Protein AF-A0A822YYS4-F1 (afdb_monomer)

Mean predicted aligned error: 12.44 Å

pLDDT: mean 71.15, std 19.9, range [30.72, 93.44]

Sequence (173 aa):
MFSFHLYLLHIMTFVYSCKKFNALICFIISNLFIKKIFVIPKLALQIYKRLIDLVSLPAVDAQAAAVGALYNLSEVNMDCRLKLASERWAVDRLLKVIKTPHPVPEVCRKAAMILESLVSEPQNRAHLLAYENAFAEILFSDGRYSDTFARILYELTSRPNNKVAMARGAWGM

Organism: Nelumbo nucifera (NCBI:txid4432)

Foldseek 3Di:
DPPVVVVVVCLVVVVVDDPVPQQVNLVCCQVVVVPDDPDDPVVLLVLLVVLLVQLQDPPQNNVQSSLVNLLVQLVPDPVSLLSQLVDPCSLVSLLVCLVVPRPDNVSNVSSLVSLLSSLVDLNSLVSCVVCLVSLVCSLPPDVPCVVSSVSSNCSSPVDPNPVPVVPPPPDDD

InterPro domains:
  IPR011989 Armadillo-like helical [G3DSA:1.25.10.10] (24-170)
  IPR016024 Armadillo-type fold [SSF48371] (43-131)
  IPR021906 SWI/SNF-like complex subunit BAF250/Osa [PTHR12656] (46-159)

Secondary structure (DSSP, 8-state):
--HHHHHHHHHHHHHTT-TT-HHHHHHHHHHHHHHS----HHHHHHHHHHHHHHHTSS-HHHHHHHHHHHHHHHHH-HHHHHHHHHSTTHHHHHHHHHHTT-SSHHHHHHHHHHHHHHHHSGGGHHHHGGGHHHHHHHHHH-TTSHHHHHHHHHHHHHS--TTTTTSSSS---

Radius of gyration: 18.53 Å; Cα contacts (8 Å, |Δi|>4): 141; chains: 1; bounding box: 50×51×55 Å

Structure (mmCIF, N/CA/C/O backbone):
data_AF-A0A822YYS4-F1
#
_entry.id   AF-A0A822YYS4-F1
#
loop_
_atom_site.group_PDB
_atom_site.id
_atom_site.type_symbol
_atom_site.label_atom_id
_atom_site.label_alt_id
_atom_site.label_comp_id
_atom_site.label_asym_id
_atom_site.label_entity_id
_atom_site.label_seq_id
_atom_site.pdbx_PDB_ins_code
_atom_site.Cartn_x
_atom_site.Cartn_y
_atom_site.Cartn_z
_atom_site.occupancy
_atom_site.B_iso_or_equiv
_atom_site.auth_seq_id
_atom_site.auth_comp_id
_atom_site.auth_asym_id
_atom_site.auth_atom_id
_atom_site.pdbx_PDB_model_num
ATOM 1 N N . MET A 1 1 ? 16.314 35.394 -7.632 1.00 45.09 1 MET A N 1
ATOM 2 C CA . MET A 1 1 ? 14.962 34.790 -7.530 1.00 45.09 1 MET A CA 1
ATOM 3 C C . MET A 1 1 ? 14.388 34.301 -8.875 1.00 45.09 1 MET A C 1
ATOM 5 O O . MET A 1 1 ? 13.491 33.474 -8.857 1.00 45.09 1 MET A O 1
ATOM 9 N N . PHE A 1 2 ? 14.935 34.708 -10.032 1.00 35.91 2 PHE A N 1
ATOM 10 C CA . PHE A 1 2 ? 14.438 34.321 -11.370 1.00 35.91 2 PHE A CA 1
ATOM 11 C C . PHE A 1 2 ? 14.843 32.919 -11.876 1.00 35.91 2 PHE A C 1
ATOM 13 O O . PHE A 1 2 ? 14.159 32.353 -12.723 1.00 35.91 2 PHE A O 1
ATOM 20 N N . SER A 1 3 ? 15.914 32.319 -11.347 1.00 44.56 3 SER A N 1
ATOM 21 C CA . SER A 1 3 ? 16.466 31.070 -11.905 1.00 44.56 3 SER A CA 1
ATOM 22 C C . SER A 1 3 ? 15.622 29.821 -11.591 1.00 44.56 3 SER A C 1
ATOM 24 O O . SER A 1 3 ? 15.526 28.903 -12.399 1.00 44.56 3 SER A O 1
ATOM 26 N N . PHE A 1 4 ? 14.928 29.801 -10.448 1.00 40.00 4 PHE A N 1
ATOM 27 C CA . PHE A 1 4 ? 14.126 28.644 -10.029 1.00 40.00 4 PHE A CA 1
ATOM 28 C C . PHE A 1 4 ? 12.842 28.495 -10.850 1.00 40.00 4 PHE A C 1
ATOM 30 O O . PHE A 1 4 ? 12.426 27.382 -11.159 1.00 40.00 4 PHE A O 1
ATOM 37 N N . HIS A 1 5 ? 12.233 29.619 -11.237 1.00 38.22 5 HIS A N 1
ATOM 38 C CA . HIS A 1 5 ? 11.001 29.602 -12.014 1.00 38.22 5 HIS A CA 1
ATOM 39 C C . HIS A 1 5 ? 11.262 29.168 -13.457 1.00 38.22 5 HIS A C 1
ATOM 41 O O . HIS A 1 5 ? 10.473 28.396 -13.992 1.00 38.22 5 HIS A O 1
ATOM 47 N N . LEU A 1 6 ? 12.401 29.578 -14.033 1.00 42.06 6 LEU A N 1
ATOM 48 C CA . LEU A 1 6 ? 12.857 29.115 -15.342 1.00 42.06 6 LEU A CA 1
ATOM 49 C C . LEU A 1 6 ? 13.198 27.623 -15.324 1.00 42.06 6 LEU A C 1
ATOM 51 O O . LEU A 1 6 ? 12.830 26.925 -16.256 1.00 42.06 6 LEU A O 1
ATOM 55 N N . TYR A 1 7 ? 13.821 27.117 -14.253 1.00 44.22 7 TYR A N 1
ATOM 56 C CA . TYR A 1 7 ? 14.117 25.687 -14.101 1.00 44.22 7 TYR A CA 1
ATOM 57 C C . TYR A 1 7 ? 12.837 24.850 -13.983 1.00 44.22 7 TYR A C 1
ATOM 59 O O . TYR A 1 7 ? 12.717 23.801 -14.610 1.00 44.22 7 TYR A O 1
ATOM 67 N N . LEU A 1 8 ? 11.844 25.342 -13.234 1.00 42.53 8 LEU A N 1
ATOM 68 C CA . LEU A 1 8 ? 10.537 24.697 -13.123 1.00 42.53 8 LEU A CA 1
ATOM 69 C C . LEU A 1 8 ? 9.766 24.748 -14.444 1.00 42.53 8 LEU A C 1
ATOM 71 O O . LEU A 1 8 ? 9.140 23.762 -14.812 1.00 42.53 8 LEU A O 1
ATOM 75 N N . LEU A 1 9 ? 9.827 25.874 -15.163 1.00 40.75 9 LEU A N 1
ATOM 76 C CA . LEU A 1 9 ? 9.190 26.025 -16.468 1.00 40.75 9 LEU A CA 1
ATOM 77 C C . LEU A 1 9 ? 9.867 25.113 -17.491 1.00 40.75 9 LEU A C 1
ATOM 79 O O . LEU A 1 9 ? 9.173 24.394 -18.186 1.00 40.75 9 LEU A O 1
ATOM 83 N N . HIS A 1 10 ? 11.200 25.029 -17.504 1.00 43.69 10 HIS A N 1
ATOM 84 C CA . HIS A 1 10 ? 11.928 24.097 -18.362 1.00 43.69 10 HIS A CA 1
ATOM 85 C C . HIS A 1 10 ? 11.567 22.647 -18.043 1.00 43.69 10 HIS A C 1
ATOM 87 O O . HIS A 1 10 ? 11.301 21.886 -18.961 1.00 43.69 10 HIS A O 1
ATOM 93 N N . ILE A 1 11 ? 11.467 22.269 -16.765 1.00 44.97 11 ILE A N 1
ATOM 94 C CA . ILE A 1 11 ? 11.020 20.927 -16.369 1.00 44.97 11 ILE A CA 1
ATOM 95 C C . ILE A 1 11 ? 9.569 20.686 -16.813 1.00 44.97 11 ILE A C 1
ATOM 97 O O . ILE A 1 11 ? 9.281 19.633 -17.368 1.00 44.97 11 ILE A O 1
ATOM 101 N N . MET A 1 12 ? 8.662 21.651 -16.647 1.00 36.38 12 MET A N 1
ATOM 102 C CA . MET A 1 12 ? 7.248 21.523 -17.030 1.00 36.38 12 MET A CA 1
ATOM 103 C C . MET A 1 12 ? 7.024 21.526 -18.554 1.00 36.38 12 MET A C 1
ATOM 105 O O . MET A 1 12 ? 6.156 20.806 -19.043 1.00 36.38 12 MET A O 1
ATOM 109 N N . THR A 1 13 ? 7.816 22.280 -19.318 1.00 38.25 13 THR A N 1
ATOM 110 C CA . THR A 1 13 ? 7.786 22.308 -20.789 1.00 38.25 13 THR A CA 1
ATOM 111 C C . THR A 1 13 ? 8.447 21.057 -21.376 1.00 38.25 13 THR A C 1
ATOM 113 O O . THR A 1 13 ? 7.963 20.505 -22.361 1.00 38.25 13 THR A O 1
ATOM 116 N N . PHE A 1 14 ? 9.495 20.540 -20.729 1.00 37.34 14 PHE A N 1
ATOM 117 C CA . PHE A 1 14 ? 10.133 19.267 -21.068 1.00 37.34 14 PHE A CA 1
ATOM 118 C C . PHE A 1 14 ? 9.167 18.093 -20.796 1.00 37.34 14 PHE A C 1
ATOM 120 O O . PHE A 1 14 ? 8.998 17.233 -21.658 1.00 37.34 14 PHE A O 1
ATOM 127 N N . VAL A 1 15 ? 8.427 18.119 -19.674 1.00 40.28 15 VAL A N 1
ATOM 128 C CA . VAL A 1 15 ? 7.361 17.152 -19.307 1.00 40.28 15 VAL A CA 1
ATOM 129 C C . VAL A 1 15 ? 6.268 17.017 -20.378 1.00 40.28 15 VAL A C 1
ATOM 131 O O . VAL A 1 15 ? 5.687 15.943 -20.511 1.00 40.28 15 VAL A O 1
ATOM 134 N N . TYR A 1 16 ? 5.993 18.061 -21.164 1.00 34.75 16 TYR A N 1
ATOM 135 C CA . TYR A 1 16 ? 4.908 18.049 -22.153 1.00 34.75 16 TYR A CA 1
ATOM 136 C C . TYR A 1 16 ? 5.288 17.454 -23.522 1.00 34.75 16 TYR A C 1
ATOM 138 O O . TYR A 1 16 ? 4.394 17.133 -24.302 1.00 34.75 16 TYR A O 1
ATOM 146 N N . SER A 1 17 ? 6.581 17.301 -23.840 1.00 31.11 17 SER A N 1
ATOM 147 C CA . SER A 1 17 ? 7.018 17.184 -25.245 1.00 31.11 17 SER A CA 1
ATOM 148 C C . SER A 1 17 ? 7.561 15.814 -25.682 1.00 31.11 17 SER A C 1
ATOM 150 O O . SER A 1 17 ? 7.808 15.605 -26.867 1.00 31.11 17 SER A O 1
ATOM 152 N N . CYS A 1 18 ? 7.755 14.832 -24.794 1.00 30.72 18 CYS A N 1
ATOM 153 C CA . CYS A 1 18 ? 8.432 13.588 -25.190 1.00 30.72 18 CYS A CA 1
ATOM 154 C C . CYS A 1 18 ? 7.760 12.305 -24.686 1.00 30.72 18 CYS A C 1
ATOM 156 O O . CYS A 1 18 ? 7.591 12.076 -23.497 1.00 30.72 18 CYS A O 1
ATOM 158 N N . LYS A 1 19 ? 7.452 11.401 -25.625 1.00 37.97 19 LYS A N 1
ATOM 159 C CA . LYS A 1 19 ? 6.919 10.046 -25.382 1.00 37.97 19 LYS A CA 1
ATOM 160 C C . LYS A 1 19 ? 7.982 9.012 -24.946 1.00 37.97 19 LYS A C 1
ATOM 162 O O . LYS A 1 19 ? 7.633 7.870 -24.679 1.00 37.97 19 LYS A O 1
ATOM 167 N N . LYS A 1 20 ? 9.269 9.382 -24.842 1.00 38.44 20 LYS A N 1
ATOM 168 C CA . LYS A 1 20 ? 10.409 8.496 -24.473 1.00 38.44 20 LYS A CA 1
ATOM 169 C C . LYS A 1 20 ? 10.976 8.756 -23.059 1.00 38.44 20 LYS A C 1
ATOM 171 O O . LYS A 1 20 ? 12.143 8.512 -22.785 1.00 38.44 20 LYS A O 1
ATOM 176 N N . PHE A 1 21 ? 10.160 9.295 -22.159 1.00 40.31 21 PHE A N 1
ATOM 177 C CA . PHE A 1 21 ? 10.632 10.239 -21.137 1.00 40.31 21 PHE A CA 1
ATOM 178 C C . PHE A 1 21 ? 10.396 9.833 -19.676 1.00 40.31 21 PHE A C 1
ATOM 180 O O . PHE A 1 21 ? 10.799 10.544 -18.758 1.00 40.31 21 PHE A O 1
ATOM 187 N N . ASN A 1 22 ? 9.770 8.680 -19.438 1.00 47.69 22 ASN A N 1
ATOM 188 C CA . ASN A 1 22 ? 9.319 8.303 -18.096 1.00 47.69 22 ASN A CA 1
ATOM 189 C C . ASN A 1 22 ? 10.459 7.877 -17.151 1.00 47.69 22 ASN A C 1
ATOM 191 O O . ASN A 1 22 ? 10.398 8.179 -15.962 1.00 47.69 22 ASN A O 1
ATOM 195 N N . ALA A 1 23 ? 11.524 7.247 -17.658 1.00 45.09 23 ALA A N 1
ATOM 196 C CA . ALA A 1 23 ? 12.630 6.774 -16.818 1.00 45.09 23 ALA A CA 1
ATOM 197 C C . ALA A 1 23 ? 13.569 7.910 -16.371 1.00 45.09 23 ALA A C 1
ATOM 199 O O . ALA A 1 23 ? 13.941 7.982 -15.202 1.00 45.09 23 ALA A O 1
ATOM 200 N N . LEU A 1 24 ? 13.902 8.844 -17.273 1.00 41.59 24 LEU A N 1
ATOM 201 C CA . LEU A 1 24 ? 14.796 9.967 -16.965 1.00 41.59 24 LEU A CA 1
ATOM 2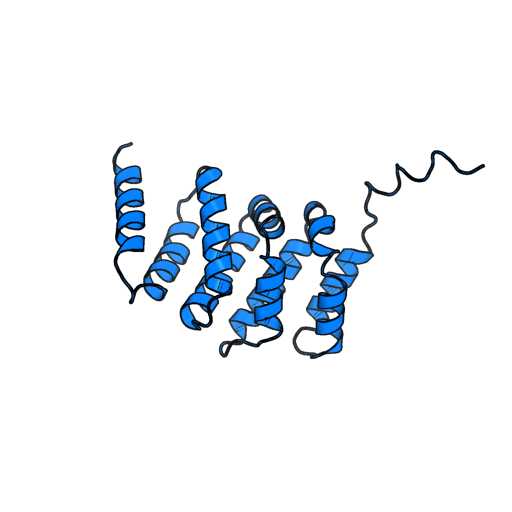02 C C . LEU A 1 24 ? 14.117 10.997 -16.052 1.00 41.59 24 LEU A C 1
ATOM 204 O O . LEU A 1 24 ? 14.759 11.529 -15.152 1.00 41.59 24 LEU A O 1
ATOM 208 N N . ILE A 1 25 ? 12.809 11.226 -16.217 1.00 50.78 25 ILE A N 1
ATOM 209 C CA . ILE A 1 25 ? 12.033 12.059 -15.294 1.00 50.78 25 ILE A CA 1
ATOM 210 C C . ILE A 1 25 ? 11.949 11.423 -13.915 1.00 50.78 25 ILE A C 1
ATOM 212 O O . ILE A 1 25 ? 12.154 12.134 -12.941 1.00 50.78 25 ILE A O 1
ATOM 216 N N . CYS A 1 26 ? 11.695 10.118 -13.790 1.00 45.25 26 CYS A N 1
ATOM 217 C CA . CYS A 1 26 ? 11.673 9.517 -12.460 1.00 45.25 26 CYS A CA 1
ATOM 218 C C . CYS A 1 26 ? 13.067 9.490 -11.829 1.00 45.25 26 CYS A C 1
ATOM 220 O O . CYS A 1 26 ? 13.185 9.749 -10.640 1.00 45.25 26 CYS A O 1
ATOM 222 N N . PHE A 1 27 ? 14.128 9.277 -12.612 1.00 45.38 27 PHE A N 1
ATOM 223 C CA . PHE A 1 27 ? 15.504 9.342 -12.119 1.00 45.38 27 PHE A CA 1
ATOM 224 C C . PHE A 1 27 ? 15.885 10.751 -11.642 1.00 45.38 27 PHE A C 1
ATOM 226 O O . PHE A 1 27 ? 16.471 10.903 -10.570 1.00 45.38 27 PHE A O 1
ATOM 233 N N . ILE A 1 28 ? 15.513 11.791 -12.399 1.00 50.41 28 ILE A N 1
ATOM 234 C CA . ILE A 1 28 ? 15.746 13.190 -12.022 1.00 50.41 28 ILE A CA 1
ATOM 235 C C . ILE A 1 28 ? 14.829 13.591 -10.865 1.00 50.41 28 ILE A C 1
ATOM 237 O O . ILE A 1 28 ? 15.306 14.230 -9.943 1.00 50.41 28 ILE A O 1
ATOM 241 N N . ILE A 1 29 ? 13.560 13.181 -10.825 1.00 54.38 29 ILE A N 1
ATOM 242 C CA . ILE A 1 29 ? 12.683 13.434 -9.674 1.00 54.38 29 ILE A CA 1
ATOM 243 C C . ILE A 1 29 ? 13.251 12.728 -8.436 1.00 54.38 29 ILE A C 1
ATOM 245 O O . ILE A 1 29 ? 13.476 13.396 -7.441 1.00 54.38 29 ILE A O 1
ATOM 249 N N . SER A 1 30 ? 13.614 11.444 -8.483 1.00 45.56 30 SER A N 1
ATOM 250 C CA . SER A 1 30 ? 14.208 10.743 -7.334 1.00 45.56 30 SER A CA 1
ATOM 251 C C . SER A 1 30 ? 15.524 11.369 -6.848 1.00 45.56 30 SER A C 1
ATOM 253 O O . SER A 1 30 ? 15.719 11.469 -5.639 1.00 45.56 30 SER A O 1
ATOM 255 N N . ASN A 1 31 ? 16.407 11.838 -7.741 1.00 42.59 31 ASN A N 1
ATOM 256 C CA . ASN A 1 31 ? 17.682 12.460 -7.344 1.00 42.59 31 ASN A CA 1
ATOM 257 C C . ASN A 1 31 ? 17.571 13.948 -6.962 1.00 42.59 31 ASN A C 1
ATOM 259 O O . ASN A 1 31 ? 18.315 14.421 -6.102 1.00 42.59 31 ASN A O 1
ATOM 263 N N . LEU A 1 32 ? 16.662 14.703 -7.584 1.00 44.66 32 LEU A N 1
ATOM 264 C CA . LEU A 1 32 ? 16.510 16.146 -7.368 1.00 44.66 32 LEU A CA 1
ATOM 265 C C . LEU A 1 32 ? 15.579 16.452 -6.179 1.00 44.66 32 LEU A C 1
ATOM 267 O O . LEU A 1 32 ? 15.782 17.462 -5.504 1.00 44.66 32 LEU A O 1
ATOM 271 N N . PHE A 1 33 ? 14.613 15.574 -5.862 1.00 47.41 33 PHE A N 1
ATOM 272 C CA . PHE A 1 33 ? 13.708 15.749 -4.713 1.00 47.41 33 PHE A CA 1
ATOM 273 C C . PHE A 1 33 ? 14.418 15.571 -3.367 1.00 47.41 33 PHE A C 1
ATOM 275 O O . PHE A 1 33 ? 14.123 16.299 -2.424 1.00 47.41 33 PHE A O 1
ATOM 282 N N . ILE A 1 34 ? 15.387 14.649 -3.287 1.00 43.44 34 ILE A N 1
ATOM 283 C CA . ILE A 1 34 ? 16.080 14.315 -2.031 1.00 43.44 34 ILE A CA 1
ATOM 284 C C . ILE A 1 34 ? 17.003 15.447 -1.560 1.00 43.44 34 ILE A C 1
ATOM 286 O O . ILE A 1 34 ? 17.183 15.629 -0.360 1.00 43.44 34 ILE A O 1
ATOM 290 N N . LYS A 1 35 ? 17.588 16.240 -2.468 1.00 40.81 35 LYS A N 1
ATOM 291 C CA . LYS A 1 35 ? 18.632 17.199 -2.071 1.00 40.81 35 LYS A CA 1
ATOM 292 C C . LYS A 1 35 ? 18.148 18.607 -1.744 1.00 40.81 35 LYS A C 1
ATOM 294 O O . LYS A 1 35 ? 18.873 19.314 -1.045 1.00 40.81 35 LYS A O 1
ATOM 299 N N . LYS A 1 36 ? 17.003 19.076 -2.262 1.00 42.56 36 LYS A N 1
ATOM 300 C CA . LYS A 1 36 ? 16.689 20.513 -2.148 1.00 42.56 36 LYS A CA 1
ATOM 301 C C . LYS A 1 36 ? 15.250 20.902 -2.475 1.00 42.56 36 LYS A C 1
ATOM 303 O O . LYS A 1 36 ? 15.044 21.702 -3.379 1.00 42.56 36 LYS A O 1
ATOM 308 N N . ILE A 1 37 ? 14.240 20.391 -1.775 1.00 47.09 37 ILE A N 1
ATOM 309 C CA . ILE A 1 37 ? 12.867 20.835 -2.051 1.00 47.09 37 ILE A CA 1
ATOM 310 C C . ILE A 1 37 ? 12.028 20.919 -0.764 1.00 47.09 37 ILE A C 1
ATOM 312 O O . ILE A 1 37 ? 11.262 20.047 -0.374 1.00 47.09 37 ILE A O 1
ATOM 316 N N . PHE A 1 38 ? 12.175 22.071 -0.110 1.00 43.78 38 PHE A N 1
ATOM 317 C CA . PHE A 1 38 ? 11.176 22.667 0.773 1.00 43.78 38 PHE A CA 1
ATOM 318 C C . PHE A 1 38 ? 10.086 23.261 -0.140 1.00 43.78 38 PHE A C 1
ATOM 320 O O . PHE A 1 38 ? 10.090 24.450 -0.453 1.00 43.78 38 PHE A O 1
ATOM 327 N N . VAL A 1 39 ? 9.247 22.410 -0.739 1.00 47.22 39 VAL A N 1
ATOM 328 C CA . VAL A 1 39 ? 8.321 22.845 -1.795 1.00 47.22 39 VAL A CA 1
ATOM 329 C C . VAL A 1 39 ? 6.976 23.260 -1.236 1.00 47.22 39 VAL A C 1
ATOM 331 O O . VAL A 1 39 ? 6.252 22.484 -0.618 1.00 47.22 39 VAL A O 1
ATOM 334 N N . ILE A 1 40 ? 6.659 24.511 -1.558 1.00 48.88 40 ILE A N 1
ATOM 335 C CA . ILE A 1 40 ? 5.346 25.147 -1.634 1.00 48.88 40 ILE A CA 1
ATOM 336 C C . ILE A 1 40 ? 4.208 24.101 -1.656 1.00 48.88 40 ILE A C 1
ATOM 338 O O . ILE A 1 40 ? 4.128 23.301 -2.596 1.00 48.88 40 ILE A O 1
ATOM 342 N N . PRO A 1 41 ? 3.283 24.122 -0.679 1.00 52.88 41 PRO A N 1
ATOM 343 C CA . PRO A 1 41 ? 2.323 23.038 -0.437 1.00 52.88 41 PRO A CA 1
ATOM 344 C C . PRO A 1 41 ? 1.454 22.667 -1.652 1.00 52.88 41 PRO A C 1
ATOM 346 O O . PRO A 1 41 ? 1.039 21.518 -1.791 1.00 52.88 41 PRO A O 1
ATOM 349 N N . LYS A 1 42 ? 1.224 23.610 -2.574 1.00 51.88 42 LYS A N 1
ATOM 350 C CA . LYS A 1 42 ? 0.405 23.413 -3.780 1.00 51.88 42 LYS A CA 1
ATOM 351 C C . LYS A 1 42 ? 1.087 22.584 -4.875 1.00 51.88 42 LYS A C 1
ATOM 353 O O . LYS A 1 42 ? 0.403 21.920 -5.653 1.00 51.88 42 LYS A O 1
ATOM 358 N N . LEU A 1 43 ? 2.416 22.626 -4.960 1.00 53.06 43 LEU A N 1
ATOM 359 C CA . LEU A 1 43 ? 3.168 21.830 -5.933 1.00 53.06 43 LEU A CA 1
ATOM 360 C C . LEU A 1 43 ? 3.349 20.396 -5.422 1.00 53.06 43 LEU A C 1
ATOM 362 O O . LEU A 1 43 ? 3.197 19.458 -6.199 1.00 53.06 43 LEU A O 1
ATOM 366 N N . ALA A 1 44 ? 3.549 20.222 -4.111 1.00 58.66 44 ALA A N 1
ATOM 367 C CA . ALA A 1 44 ? 3.623 18.905 -3.479 1.00 58.66 44 ALA A CA 1
ATOM 368 C C . ALA A 1 44 ? 2.381 18.047 -3.789 1.00 58.66 44 ALA A C 1
ATOM 370 O O . ALA A 1 44 ? 2.509 16.900 -4.203 1.00 58.66 44 ALA A O 1
ATOM 371 N N . LEU A 1 45 ? 1.182 18.627 -3.688 1.00 64.25 45 LEU A N 1
ATOM 372 C CA . LEU A 1 45 ? -0.081 17.918 -3.925 1.00 64.25 45 LEU A CA 1
ATOM 373 C C . LEU A 1 45 ? -0.252 17.452 -5.386 1.00 64.25 45 LEU A C 1
ATOM 375 O O . LEU A 1 45 ? -0.772 16.373 -5.653 1.00 64.25 45 LEU A O 1
ATOM 379 N N . GLN A 1 46 ? 0.243 18.233 -6.349 1.00 65.81 46 GLN A N 1
ATOM 380 C CA . GLN A 1 46 ? 0.224 17.846 -7.765 1.00 65.81 46 GLN A CA 1
ATOM 381 C C . GLN A 1 46 ? 1.205 16.711 -8.071 1.00 65.81 46 GLN A C 1
ATOM 383 O O . GLN A 1 46 ? 0.918 15.868 -8.920 1.00 65.81 46 GLN A O 1
ATOM 388 N N . ILE A 1 47 ? 2.338 16.671 -7.368 1.00 71.75 47 ILE A N 1
ATOM 389 C CA . ILE A 1 47 ? 3.328 15.602 -7.514 1.00 71.75 47 ILE A CA 1
ATOM 390 C C . ILE A 1 47 ? 2.751 14.276 -7.022 1.00 71.75 47 ILE A C 1
ATOM 392 O O . ILE A 1 47 ? 2.862 13.288 -7.742 1.00 71.75 47 ILE A O 1
ATOM 396 N N . TYR A 1 48 ? 2.078 14.252 -5.864 1.00 76.50 48 TYR A N 1
ATOM 397 C CA . TYR A 1 48 ? 1.444 13.025 -5.371 1.00 76.50 48 TYR A CA 1
ATOM 398 C C . TYR A 1 48 ? 0.430 12.474 -6.371 1.00 76.50 48 TYR A C 1
ATOM 400 O O . TYR A 1 48 ? 0.536 11.315 -6.755 1.00 76.50 48 TYR A O 1
ATOM 408 N N . LYS A 1 49 ? -0.475 13.315 -6.886 1.00 78.06 49 LYS A N 1
ATOM 409 C CA . LYS A 1 49 ? -1.450 12.899 -7.908 1.00 78.06 49 LYS A CA 1
ATOM 410 C C . LYS A 1 49 ? -0.784 12.286 -9.133 1.00 78.06 49 LYS A C 1
ATOM 412 O O . LYS A 1 49 ? -1.134 11.183 -9.534 1.00 78.06 49 LYS A O 1
ATOM 417 N N . ARG A 1 50 ? 0.235 12.956 -9.680 1.00 77.56 50 ARG A N 1
ATOM 418 C CA . ARG A 1 50 ? 0.979 12.445 -10.839 1.00 77.56 50 ARG A CA 1
ATOM 419 C C . ARG A 1 50 ? 1.696 11.131 -10.543 1.00 77.56 50 ARG A C 1
ATOM 421 O O . ARG A 1 50 ? 1.688 10.253 -11.396 1.00 77.56 50 ARG A O 1
ATOM 428 N N . LEU A 1 51 ? 2.295 10.979 -9.364 1.00 79.12 51 LEU A N 1
ATOM 429 C CA . LEU A 1 51 ? 2.937 9.725 -8.969 1.00 79.12 51 LEU A CA 1
ATOM 430 C C . LEU A 1 51 ? 1.913 8.590 -8.855 1.00 79.12 51 LEU A C 1
ATOM 432 O O . LEU A 1 51 ? 2.153 7.518 -9.397 1.00 79.12 51 LEU A O 1
ATOM 436 N N . ILE A 1 52 ? 0.756 8.825 -8.231 1.00 85.81 52 ILE A N 1
ATOM 437 C CA . ILE A 1 52 ? -0.322 7.826 -8.135 1.00 85.81 52 ILE A CA 1
ATOM 438 C C . ILE A 1 52 ? -0.877 7.457 -9.521 1.00 85.81 52 ILE A C 1
ATOM 440 O O . ILE A 1 52 ? -1.114 6.277 -9.802 1.00 85.81 52 ILE A O 1
ATOM 444 N N . ASP A 1 53 ? -1.017 8.432 -10.421 1.00 82.25 53 ASP A N 1
ATOM 445 C CA . ASP A 1 53 ? -1.396 8.175 -11.812 1.00 82.25 53 ASP A CA 1
ATOM 446 C C . ASP A 1 53 ? -0.359 7.280 -12.511 1.00 82.25 53 ASP A C 1
ATOM 448 O O . ASP A 1 53 ? -0.733 6.316 -13.178 1.00 82.25 53 ASP A O 1
ATOM 452 N N . LEU A 1 54 ? 0.941 7.535 -12.312 1.00 79.00 54 LEU A N 1
ATOM 453 C CA . LEU A 1 54 ? 2.027 6.721 -12.875 1.00 79.00 54 LEU A CA 1
ATOM 454 C C . LEU A 1 54 ? 2.049 5.292 -12.318 1.00 79.00 54 LEU A C 1
ATOM 456 O O . LEU A 1 54 ? 2.283 4.360 -13.083 1.00 79.00 54 LEU A O 1
ATOM 460 N N . VAL A 1 55 ? 1.749 5.095 -11.028 1.00 84.25 55 VAL A N 1
ATOM 461 C CA . VAL A 1 55 ? 1.608 3.751 -10.425 1.00 84.25 55 VAL A CA 1
ATOM 462 C C . VAL A 1 55 ? 0.492 2.948 -11.103 1.00 84.25 55 VAL A C 1
ATOM 464 O O . VAL A 1 55 ? 0.534 1.720 -11.139 1.00 84.25 55 VAL A O 1
ATOM 467 N N . SER A 1 56 ? -0.507 3.635 -11.659 1.00 80.31 56 SER A N 1
ATOM 468 C CA . SER A 1 56 ? -1.652 3.013 -12.327 1.00 80.31 56 SER A CA 1
ATOM 469 C C . SER A 1 56 ? -1.354 2.572 -13.762 1.00 80.31 56 SER A C 1
ATOM 471 O O . SER A 1 56 ? -2.149 1.826 -14.340 1.00 80.31 56 SER A O 1
ATOM 473 N N . LEU A 1 57 ? -0.254 3.047 -14.354 1.00 77.00 57 LEU A N 1
ATOM 474 C CA . LEU A 1 57 ? 0.119 2.715 -15.722 1.00 77.00 57 LEU A CA 1
ATOM 475 C C . LEU A 1 57 ? 0.751 1.317 -15.778 1.00 77.00 57 LEU A C 1
ATOM 477 O O . LEU A 1 57 ? 1.611 1.010 -14.956 1.00 77.00 57 LEU A O 1
ATOM 481 N N . PRO A 1 58 ? 0.426 0.494 -16.791 1.00 70.50 58 PRO A N 1
ATOM 482 C CA . PRO A 1 58 ? 1.068 -0.802 -17.017 1.00 70.50 58 PRO A CA 1
ATOM 483 C C . PRO A 1 58 ? 2.464 -0.639 -17.653 1.00 70.50 58 PRO A C 1
ATOM 485 O O . PRO A 1 58 ? 2.826 -1.345 -18.590 1.00 70.50 58 PRO A O 1
ATOM 488 N N . ALA A 1 59 ? 3.235 0.346 -17.194 1.00 78.75 59 ALA A N 1
ATOM 489 C CA . ALA A 1 59 ? 4.583 0.633 -17.658 1.00 78.75 59 ALA A CA 1
ATOM 490 C C . ALA A 1 59 ? 5.560 0.284 -16.534 1.00 78.75 59 ALA A C 1
ATOM 492 O O . ALA A 1 59 ? 5.733 1.070 -15.607 1.00 78.75 59 ALA A O 1
ATOM 493 N N . VAL A 1 60 ? 6.190 -0.886 -16.648 1.00 76.38 60 VAL A N 1
ATOM 494 C CA . VAL A 1 60 ? 7.053 -1.518 -15.631 1.00 76.38 60 VAL A CA 1
ATOM 495 C C . VAL A 1 60 ? 8.041 -0.524 -15.003 1.00 76.38 60 VAL A C 1
ATOM 497 O O . VAL A 1 60 ? 8.023 -0.284 -13.797 1.00 76.38 60 VAL A O 1
ATOM 500 N N . ASP A 1 61 ? 8.848 0.152 -15.821 1.00 73.62 61 ASP A N 1
ATOM 501 C CA . ASP A 1 61 ? 9.865 1.082 -15.311 1.00 73.62 61 ASP A CA 1
ATOM 502 C C . ASP A 1 61 ? 9.260 2.326 -14.650 1.00 73.62 61 ASP A C 1
ATOM 504 O O . ASP A 1 61 ? 9.759 2.815 -13.635 1.00 73.62 61 ASP A O 1
ATOM 508 N N . ALA A 1 62 ? 8.163 2.842 -15.209 1.00 74.62 62 ALA A N 1
ATOM 509 C CA . ALA A 1 62 ? 7.492 4.026 -14.681 1.00 74.62 62 ALA A CA 1
ATOM 510 C C . ALA A 1 62 ? 6.803 3.722 -13.345 1.00 74.62 62 ALA A C 1
ATOM 512 O O . ALA A 1 62 ? 6.894 4.513 -12.409 1.00 74.62 62 ALA A O 1
ATOM 513 N N . GLN A 1 63 ? 6.162 2.558 -13.240 1.00 81.75 63 GLN A N 1
ATOM 514 C CA . GLN A 1 63 ? 5.513 2.081 -12.028 1.00 81.75 63 GLN A CA 1
ATOM 515 C C . GLN A 1 63 ? 6.546 1.827 -10.925 1.00 81.75 63 GLN A C 1
ATOM 517 O O . GLN A 1 63 ? 6.378 2.311 -9.806 1.00 81.75 63 GLN A O 1
ATOM 522 N N . ALA A 1 64 ? 7.652 1.144 -11.245 1.00 78.19 64 ALA A N 1
ATOM 523 C CA . ALA A 1 64 ? 8.741 0.893 -10.305 1.00 78.19 64 ALA A CA 1
ATOM 524 C C . ALA A 1 64 ? 9.337 2.194 -9.750 1.00 78.19 64 ALA A C 1
ATOM 526 O O . ALA A 1 64 ? 9.539 2.334 -8.540 1.00 78.19 64 ALA A O 1
ATOM 527 N N . ALA A 1 65 ? 9.585 3.166 -10.625 1.00 76.38 65 ALA A N 1
ATOM 528 C CA . ALA A 1 65 ? 10.173 4.430 -10.224 1.00 76.38 65 ALA A CA 1
ATOM 529 C C . ALA A 1 65 ? 9.179 5.327 -9.461 1.00 76.38 65 ALA A C 1
ATOM 531 O O . ALA A 1 65 ? 9.570 5.986 -8.497 1.00 76.38 65 ALA A O 1
ATOM 532 N N . ALA A 1 66 ? 7.887 5.287 -9.807 1.00 82.56 66 ALA A N 1
ATOM 533 C CA . ALA A 1 66 ? 6.839 5.979 -9.061 1.00 82.56 66 ALA A CA 1
ATOM 534 C C . ALA A 1 66 ? 6.678 5.416 -7.640 1.00 82.56 66 ALA A C 1
ATOM 536 O O . ALA A 1 66 ? 6.687 6.183 -6.678 1.00 82.56 66 ALA A O 1
ATOM 537 N N . VAL A 1 67 ? 6.617 4.087 -7.481 1.00 85.12 67 VAL A N 1
ATOM 538 C CA . VAL A 1 67 ? 6.582 3.440 -6.156 1.00 85.12 67 VAL A CA 1
ATOM 539 C C . VAL A 1 67 ? 7.854 3.751 -5.364 1.00 85.12 67 VAL A C 1
ATOM 541 O O . VAL A 1 67 ? 7.777 4.075 -4.182 1.00 85.12 67 VAL A O 1
ATOM 544 N N . GLY A 1 68 ? 9.024 3.725 -6.009 1.00 81.69 68 GLY A N 1
ATOM 545 C CA . GLY A 1 68 ? 10.289 4.103 -5.376 1.00 81.69 68 GLY A CA 1
ATOM 546 C C . GLY A 1 68 ? 10.302 5.549 -4.868 1.00 81.69 68 GLY A C 1
ATOM 547 O O . GLY A 1 68 ? 10.758 5.803 -3.755 1.00 81.69 68 GLY A O 1
ATOM 548 N N . ALA A 1 69 ? 9.769 6.490 -5.649 1.00 78.19 69 ALA A N 1
ATOM 549 C CA . ALA A 1 69 ? 9.642 7.884 -5.236 1.00 78.19 69 ALA A CA 1
ATOM 550 C C . ALA A 1 69 ? 8.658 8.051 -4.068 1.00 78.19 69 ALA A C 1
ATOM 552 O O . ALA A 1 69 ? 8.973 8.752 -3.110 1.00 78.19 69 ALA A O 1
ATOM 553 N N . LEU A 1 70 ? 7.502 7.381 -4.114 1.00 83.88 70 LEU A N 1
ATOM 554 C CA . LEU A 1 70 ? 6.511 7.410 -3.033 1.00 83.88 70 LEU A CA 1
ATOM 555 C C . LEU A 1 70 ? 7.061 6.837 -1.727 1.00 83.88 70 LEU A C 1
ATOM 557 O O . LEU A 1 70 ? 6.827 7.425 -0.677 1.00 83.88 70 LEU A O 1
ATOM 561 N N . TYR A 1 71 ? 7.834 5.752 -1.802 1.00 84.25 71 TYR A N 1
ATOM 562 C CA . TYR A 1 71 ? 8.510 5.167 -0.645 1.00 84.25 71 TYR A CA 1
ATOM 563 C C . TYR A 1 71 ? 9.480 6.160 -0.006 1.00 84.25 71 TYR A C 1
ATOM 565 O O . TYR A 1 71 ? 9.409 6.428 1.188 1.00 84.25 71 TYR A O 1
ATOM 573 N N . ASN A 1 72 ? 10.331 6.799 -0.809 1.00 81.19 72 ASN A N 1
ATOM 574 C CA . ASN A 1 72 ? 11.244 7.806 -0.278 1.00 81.19 72 ASN A CA 1
ATOM 575 C C . ASN A 1 72 ? 10.478 8.979 0.361 1.00 81.19 72 ASN A C 1
ATOM 577 O O . ASN A 1 72 ? 10.886 9.475 1.404 1.00 81.19 72 ASN A O 1
ATOM 581 N N . LEU A 1 73 ? 9.352 9.408 -0.218 1.00 76.25 73 LEU A N 1
ATOM 582 C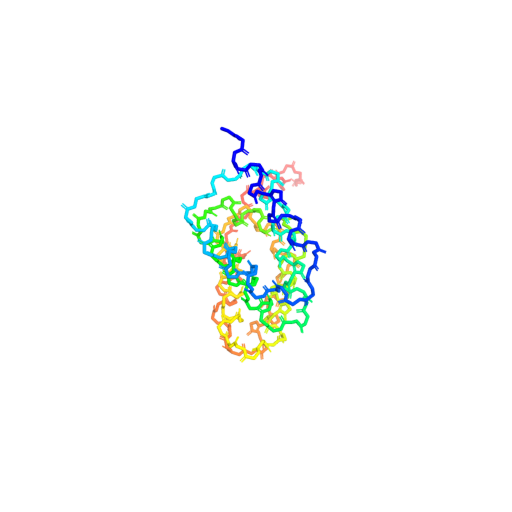 CA . LEU A 1 73 ? 8.520 10.473 0.354 1.00 76.25 73 LEU A CA 1
ATOM 583 C C . LEU A 1 73 ? 7.861 10.070 1.678 1.00 76.25 73 LEU A C 1
ATOM 585 O O . LEU A 1 73 ? 7.803 10.895 2.589 1.00 76.25 73 LEU A O 1
ATOM 589 N N . SER A 1 74 ? 7.375 8.830 1.802 1.00 82.56 74 SER A N 1
ATOM 590 C CA . SER A 1 74 ? 6.756 8.351 3.043 1.00 82.56 74 SER A CA 1
ATOM 591 C C . SER A 1 74 ? 7.753 8.253 4.198 1.00 82.56 74 SER A C 1
ATOM 593 O O . SER A 1 74 ? 7.359 8.442 5.349 1.00 82.56 74 SER A O 1
ATOM 595 N N . GLU A 1 75 ? 9.033 8.025 3.902 1.00 78.75 75 GLU A N 1
ATOM 596 C CA . GLU A 1 75 ? 10.096 7.939 4.911 1.00 78.75 75 GLU A CA 1
ATOM 597 C C . GLU A 1 75 ? 10.592 9.320 5.381 1.00 78.75 75 GLU A C 1
ATOM 599 O O . GLU A 1 75 ? 11.033 9.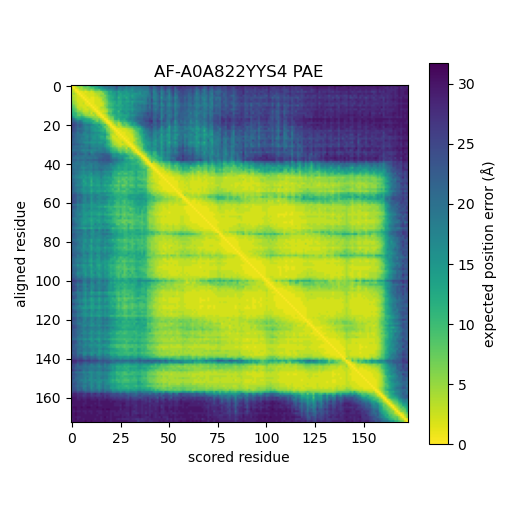461 6.518 1.00 78.75 75 GLU A O 1
ATOM 604 N N . VAL A 1 76 ? 10.491 10.365 4.548 1.00 72.25 76 VAL A N 1
ATOM 605 C CA . VAL A 1 76 ? 11.063 11.693 4.853 1.00 72.25 76 VAL A CA 1
ATOM 606 C C . VAL A 1 76 ? 10.318 12.430 5.972 1.00 72.25 76 VAL A C 1
ATOM 608 O O . VAL A 1 76 ? 10.960 13.057 6.814 1.00 72.25 76 VAL A O 1
ATOM 611 N N . ASN A 1 77 ? 8.978 12.438 5.970 1.00 72.75 77 ASN A N 1
ATOM 612 C CA . ASN A 1 77 ? 8.204 13.217 6.946 1.00 72.75 77 ASN A CA 1
ATOM 613 C C . ASN A 1 77 ? 6.783 12.663 7.169 1.00 72.75 77 ASN A C 1
ATOM 615 O O . ASN A 1 77 ? 6.128 12.199 6.233 1.00 72.75 77 ASN A O 1
ATOM 619 N N . MET A 1 78 ? 6.279 12.808 8.397 1.00 82.12 78 MET A N 1
ATOM 620 C CA . MET A 1 78 ? 4.890 12.552 8.786 1.00 82.12 78 MET A CA 1
ATOM 621 C C . MET A 1 78 ? 3.883 13.282 7.881 1.00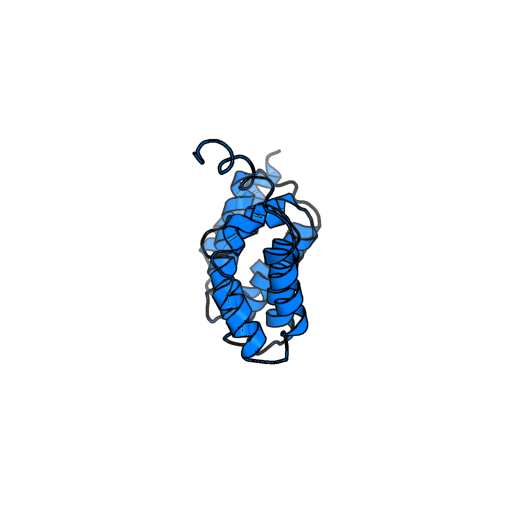 82.12 78 MET A C 1
ATOM 623 O O . MET A 1 78 ? 2.954 12.657 7.377 1.00 82.12 78 MET A O 1
ATOM 627 N N . ASP A 1 79 ? 4.098 14.566 7.572 1.00 80.25 79 ASP A N 1
ATOM 628 C CA . ASP A 1 79 ? 3.222 15.340 6.675 1.00 80.25 79 ASP A CA 1
ATOM 629 C C . ASP A 1 79 ? 3.060 14.699 5.287 1.00 80.25 79 ASP A C 1
ATOM 631 O O . ASP A 1 79 ? 2.007 14.810 4.654 1.00 80.25 79 ASP A O 1
ATOM 635 N N . CYS A 1 80 ? 4.107 14.033 4.791 1.00 81.69 80 CYS A N 1
ATOM 636 C CA . CYS A 1 80 ? 4.072 13.346 3.502 1.00 81.69 80 CYS A CA 1
ATOM 637 C C . CYS A 1 80 ? 3.197 12.094 3.577 1.00 81.69 80 CYS A C 1
ATOM 639 O O . CYS A 1 80 ? 2.402 11.857 2.668 1.00 81.69 80 CYS A O 1
ATOM 641 N N . ARG A 1 81 ? 3.269 11.347 4.686 1.00 86.94 81 ARG A N 1
ATOM 642 C CA . ARG A 1 81 ? 2.403 10.189 4.947 1.00 86.94 81 ARG A CA 1
ATOM 643 C C . ARG A 1 81 ? 0.935 10.594 5.048 1.00 86.94 81 ARG A C 1
ATOM 645 O O . ARG A 1 81 ? 0.086 9.956 4.432 1.00 86.94 81 ARG A O 1
ATOM 652 N N . LEU A 1 82 ? 0.628 11.683 5.755 1.00 87.38 82 LEU A N 1
ATOM 653 C CA . LEU A 1 82 ? -0.746 12.189 5.873 1.00 87.38 82 LEU A CA 1
ATOM 654 C C . LEU A 1 82 ? -1.327 12.607 4.519 1.00 87.38 82 LEU A C 1
ATOM 656 O O . LEU A 1 82 ? -2.453 12.247 4.173 1.00 87.38 82 LEU A O 1
ATOM 660 N N . LYS A 1 83 ? -0.543 13.340 3.719 1.00 85.62 83 LYS A N 1
ATOM 661 C CA . LYS A 1 83 ? -0.952 13.765 2.373 1.00 85.62 83 LYS A CA 1
ATOM 662 C C . LYS A 1 83 ? -1.145 12.573 1.445 1.00 85.62 83 LYS A C 1
ATOM 664 O O . LYS A 1 83 ? -2.156 12.517 0.757 1.00 85.62 83 LYS A O 1
ATOM 669 N N . LEU A 1 84 ? -0.227 11.608 1.466 1.00 86.88 84 LEU A N 1
ATOM 670 C CA . LEU A 1 84 ? -0.314 10.410 0.637 1.00 86.88 84 LEU A CA 1
ATOM 671 C C . LEU A 1 84 ? -1.556 9.568 0.960 1.00 86.88 84 LEU A C 1
ATOM 673 O O . LEU A 1 84 ? -2.250 9.147 0.041 1.00 86.88 84 LEU A O 1
ATOM 677 N N . ALA A 1 85 ? -1.880 9.364 2.240 1.00 87.88 85 ALA A N 1
ATOM 678 C CA . ALA A 1 85 ? -3.095 8.646 2.636 1.00 87.88 85 ALA A CA 1
ATOM 679 C C . ALA A 1 85 ? -4.388 9.417 2.315 1.00 87.88 85 ALA A C 1
ATOM 681 O O . ALA A 1 85 ? -5.430 8.804 2.087 1.00 87.88 85 ALA A O 1
ATOM 682 N N . SER A 1 86 ? -4.318 10.751 2.284 1.00 86.81 86 SER A N 1
ATOM 683 C CA . SER A 1 86 ? -5.441 11.617 1.901 1.00 86.81 86 SER A CA 1
ATOM 684 C C . SER A 1 86 ? -5.685 11.644 0.387 1.00 86.81 86 SER A C 1
ATOM 686 O O . SER A 1 86 ? -6.768 12.037 -0.051 1.00 86.81 86 SER A O 1
ATOM 688 N N . GLU A 1 87 ? -4.699 11.254 -0.430 1.00 87.88 87 GLU A N 1
ATOM 689 C CA . GLU A 1 87 ? -4.854 11.237 -1.882 1.00 87.88 87 GLU A CA 1
ATOM 690 C C . GLU A 1 87 ? -5.821 10.142 -2.332 1.00 87.88 87 GLU A C 1
ATOM 692 O O . GLU A 1 87 ? -5.734 8.961 -1.975 1.00 87.88 87 GLU A O 1
ATOM 697 N N . ARG A 1 88 ? -6.756 10.553 -3.190 1.00 79.56 88 ARG A N 1
ATOM 698 C CA . ARG A 1 88 ? -7.784 9.671 -3.726 1.00 79.56 88 ARG A CA 1
ATOM 699 C C . ARG A 1 88 ? -7.117 8.566 -4.550 1.00 79.56 88 ARG A C 1
ATOM 701 O O . ARG A 1 88 ? -6.404 8.848 -5.505 1.00 79.56 88 ARG A O 1
ATOM 708 N N . TRP A 1 89 ? -7.404 7.318 -4.177 1.00 86.94 89 TRP A N 1
ATOM 709 C CA . TRP A 1 89 ? -6.930 6.078 -4.814 1.00 86.94 89 TRP A CA 1
ATOM 710 C C . TRP A 1 89 ? -5.480 5.684 -4.526 1.00 86.94 89 TRP A C 1
ATOM 712 O O . TRP A 1 89 ? -5.059 4.640 -5.008 1.00 86.94 89 TRP A O 1
ATOM 722 N N . ALA A 1 90 ? -4.725 6.428 -3.713 1.00 90.19 90 ALA A N 1
ATOM 723 C CA . ALA A 1 90 ? -3.338 6.061 -3.416 1.00 90.19 90 ALA A CA 1
ATOM 724 C C . ALA A 1 90 ? -3.220 4.631 -2.852 1.00 90.19 90 ALA A C 1
ATOM 726 O O . ALA A 1 90 ? -2.463 3.812 -3.372 1.00 90.19 90 ALA A O 1
ATOM 727 N N . VAL A 1 91 ? -4.040 4.313 -1.847 1.00 92.06 91 VAL A N 1
ATOM 728 C CA . VAL A 1 91 ? -4.086 2.987 -1.208 1.00 92.06 91 VAL A CA 1
ATOM 729 C C . VAL A 1 91 ? -4.551 1.908 -2.191 1.00 92.06 91 VAL A C 1
ATOM 731 O O . VAL A 1 91 ? -3.908 0.868 -2.295 1.00 92.06 91 VAL A O 1
ATOM 734 N N . ASP A 1 92 ? -5.603 2.176 -2.970 1.00 91.44 92 ASP A N 1
ATOM 735 C CA . ASP A 1 92 ? -6.116 1.257 -3.997 1.00 91.44 92 ASP A CA 1
ATOM 736 C C . ASP A 1 92 ? -5.042 0.886 -5.032 1.00 91.44 92 ASP A C 1
ATOM 738 O O . ASP A 1 92 ? -4.830 -0.289 -5.337 1.00 91.44 92 ASP A O 1
ATOM 742 N N . ARG A 1 93 ? -4.295 1.879 -5.529 1.00 91.06 93 ARG A N 1
ATOM 743 C CA . ARG A 1 93 ? -3.235 1.650 -6.517 1.00 91.06 93 ARG A CA 1
ATOM 744 C C . ARG A 1 93 ? -2.065 0.865 -5.941 1.00 91.06 93 ARG A C 1
ATOM 746 O O . ARG A 1 93 ? -1.561 -0.025 -6.622 1.00 91.06 93 ARG A O 1
ATOM 753 N N . LEU A 1 94 ? -1.660 1.146 -4.702 1.00 92.31 94 LEU A N 1
ATOM 754 C CA . LEU A 1 94 ? -0.620 0.375 -4.012 1.00 92.31 94 LEU A CA 1
ATOM 755 C C . LEU A 1 94 ? -1.058 -1.076 -3.789 1.00 92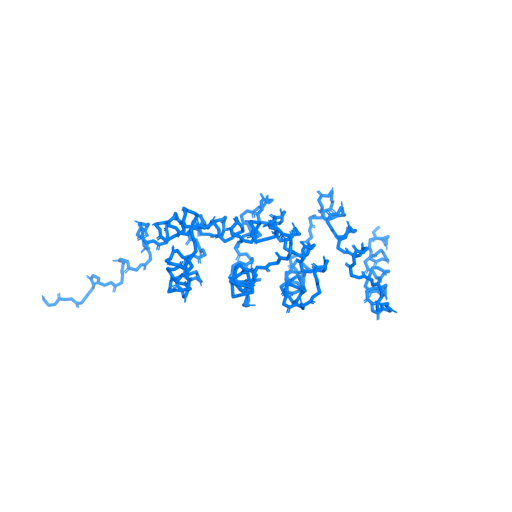.31 94 LEU A C 1
ATOM 757 O O . LEU A 1 94 ? -0.297 -1.996 -4.084 1.00 92.31 94 LEU A O 1
ATOM 761 N N . LEU A 1 95 ? -2.302 -1.291 -3.356 1.00 91.56 95 LEU A N 1
ATOM 762 C CA . LEU A 1 95 ? -2.876 -2.628 -3.209 1.00 91.56 95 LEU A CA 1
ATOM 763 C C . LEU A 1 95 ? -2.919 -3.376 -4.535 1.00 91.56 95 LEU A C 1
ATOM 765 O O . LEU A 1 95 ? -2.582 -4.558 -4.581 1.00 91.56 95 LEU A O 1
ATOM 769 N N . LYS A 1 96 ? -3.259 -2.688 -5.628 1.00 91.25 96 LYS A N 1
ATOM 770 C CA . LYS A 1 96 ? -3.214 -3.271 -6.967 1.00 91.25 96 LYS A CA 1
ATOM 771 C C . LYS A 1 96 ? -1.805 -3.752 -7.321 1.00 91.25 96 LYS A C 1
ATOM 773 O O . LYS A 1 96 ? -1.680 -4.874 -7.786 1.00 91.25 96 LYS A O 1
ATOM 778 N N . VAL A 1 97 ? -0.754 -2.969 -7.052 1.00 90.06 97 VAL A N 1
ATOM 779 C CA . VAL A 1 97 ? 0.645 -3.390 -7.300 1.00 90.06 97 VAL A CA 1
ATOM 780 C C . VAL A 1 97 ? 0.998 -4.671 -6.541 1.00 90.06 97 VAL A C 1
ATOM 782 O O . VAL A 1 97 ? 1.704 -5.522 -7.070 1.00 90.06 97 VAL A O 1
ATOM 785 N N . ILE A 1 98 ? 0.499 -4.823 -5.314 1.00 89.94 98 ILE A N 1
ATOM 786 C CA . ILE A 1 98 ? 0.763 -6.002 -4.481 1.00 89.94 98 ILE A CA 1
ATOM 787 C C . ILE A 1 98 ? -0.019 -7.220 -4.990 1.00 89.94 98 ILE A C 1
ATOM 789 O O . ILE A 1 98 ? 0.543 -8.308 -5.097 1.00 89.94 98 ILE A O 1
ATOM 793 N N . LYS A 1 99 ? -1.299 -7.038 -5.343 1.00 88.19 99 LYS A N 1
ATOM 794 C CA . LYS A 1 99 ? -2.173 -8.111 -5.848 1.00 88.19 99 LYS A CA 1
ATOM 795 C C . LYS A 1 99 ? -1.802 -8.572 -7.261 1.00 88.19 99 LYS A C 1
ATOM 797 O O . LYS A 1 99 ? -1.927 -9.753 -7.568 1.00 88.19 99 LYS A O 1
ATOM 802 N N . THR A 1 100 ? -1.349 -7.663 -8.124 1.00 86.56 100 THR A N 1
ATOM 803 C CA . THR A 1 100 ? -0.825 -7.978 -9.462 1.00 86.56 100 THR A CA 1
ATOM 804 C C . THR A 1 100 ? 0.688 -7.766 -9.462 1.00 86.56 100 THR A C 1
ATOM 806 O O . THR A 1 100 ? 1.137 -6.660 -9.785 1.00 86.56 100 THR A O 1
ATOM 809 N N . PRO A 1 101 ? 1.474 -8.783 -9.062 1.00 78.00 101 PRO A N 1
ATOM 810 C CA . PRO A 1 101 ? 2.877 -8.598 -8.739 1.00 78.00 101 PRO A CA 1
ATOM 811 C C . PRO A 1 101 ? 3.678 -8.121 -9.948 1.00 78.00 101 PRO A C 1
ATOM 813 O O . PRO A 1 101 ? 3.641 -8.697 -11.035 1.00 78.00 101 PRO A O 1
ATOM 816 N N . HIS A 1 102 ? 4.431 -7.054 -9.718 1.00 80.38 102 HIS A N 1
ATOM 817 C CA . HIS A 1 102 ? 5.386 -6.498 -10.661 1.00 80.38 102 HIS A CA 1
ATOM 818 C C . HIS A 1 102 ? 6.549 -7.488 -10.907 1.00 80.38 102 HIS A C 1
ATOM 820 O O . HIS A 1 102 ? 6.962 -8.164 -9.961 1.00 80.38 102 HIS A O 1
ATOM 826 N N . PRO A 1 103 ? 7.162 -7.542 -12.113 1.00 81.00 103 PRO A N 1
ATOM 827 C CA . PRO A 1 103 ? 8.311 -8.421 -12.391 1.00 81.00 103 PRO A CA 1
ATOM 828 C C . PRO A 1 103 ? 9.530 -8.153 -11.495 1.00 81.00 103 PRO A C 1
ATOM 830 O O . PRO A 1 103 ? 10.403 -9.003 -11.363 1.00 81.00 103 PRO A O 1
ATOM 833 N N . VAL A 1 104 ? 9.587 -6.976 -10.866 1.00 82.31 104 VAL A N 1
ATOM 834 C CA . VAL A 1 104 ? 10.605 -6.604 -9.875 1.00 82.31 104 VAL A CA 1
ATOM 835 C C . VAL A 1 104 ? 10.005 -6.744 -8.464 1.00 82.31 104 VAL A C 1
ATOM 837 O O . VAL A 1 104 ? 9.202 -5.886 -8.082 1.00 82.31 104 VAL A O 1
ATOM 840 N N . PRO A 1 105 ? 10.399 -7.758 -7.663 1.00 83.62 105 PRO A N 1
ATOM 841 C CA . PRO A 1 105 ? 9.815 -8.023 -6.339 1.00 83.62 105 PRO A CA 1
ATOM 842 C C . PRO A 1 105 ? 9.956 -6.859 -5.350 1.00 83.62 105 PRO A C 1
ATOM 844 O O . PRO A 1 105 ? 9.075 -6.619 -4.524 1.00 83.62 105 PRO A O 1
ATOM 847 N N . GLU A 1 106 ? 11.042 -6.093 -5.476 1.00 83.50 106 GLU A N 1
ATOM 848 C CA . GLU A 1 106 ? 11.327 -4.926 -4.638 1.00 83.50 106 GLU A CA 1
ATOM 849 C C . GLU A 1 106 ? 10.245 -3.841 -4.741 1.00 83.50 106 GLU A C 1
ATOM 851 O O . GLU A 1 106 ? 9.983 -3.130 -3.775 1.00 83.50 106 GLU A O 1
ATOM 856 N N . VAL A 1 107 ? 9.570 -3.729 -5.890 1.00 86.44 107 VAL A N 1
ATOM 857 C CA . VAL A 1 107 ? 8.480 -2.762 -6.090 1.00 86.44 107 VAL A CA 1
ATOM 858 C C . VAL A 1 107 ? 7.281 -3.123 -5.217 1.00 86.44 107 VAL A C 1
ATOM 860 O O . VAL A 1 107 ? 6.738 -2.266 -4.524 1.00 86.44 107 VAL A O 1
ATOM 863 N N . CYS A 1 108 ? 6.905 -4.402 -5.188 1.00 89.94 108 CYS A N 1
ATOM 864 C CA . CYS A 1 108 ? 5.804 -4.887 -4.359 1.00 89.94 108 CYS A CA 1
ATOM 865 C C . CYS A 1 108 ? 6.151 -4.790 -2.864 1.00 89.94 108 CYS A C 1
ATOM 867 O O . CYS A 1 108 ? 5.319 -4.369 -2.064 1.00 89.94 108 CYS A O 1
ATOM 869 N N . ARG A 1 109 ? 7.410 -5.081 -2.496 1.00 89.38 109 ARG A N 1
ATOM 870 C CA . ARG A 1 109 ? 7.915 -4.903 -1.124 1.00 89.38 109 ARG A CA 1
ATOM 871 C C . ARG A 1 109 ? 7.820 -3.444 -0.671 1.00 89.38 109 ARG A C 1
ATOM 873 O O . ARG A 1 109 ? 7.281 -3.173 0.397 1.00 89.38 109 ARG A O 1
ATOM 880 N N . LYS A 1 110 ? 8.283 -2.498 -1.494 1.00 90.06 110 LYS A N 1
ATOM 881 C CA . LYS A 1 110 ? 8.175 -1.059 -1.204 1.00 90.06 110 LYS A CA 1
ATOM 882 C C . LYS A 1 110 ? 6.725 -0.601 -1.097 1.00 90.06 110 LYS A C 1
ATOM 884 O O . LYS A 1 110 ? 6.418 0.184 -0.209 1.00 90.06 110 LYS A O 1
ATOM 889 N N . ALA A 1 111 ? 5.828 -1.106 -1.945 1.00 91.69 111 ALA A N 1
ATOM 890 C CA . ALA A 1 111 ? 4.402 -0.802 -1.842 1.00 91.69 111 ALA A CA 1
ATOM 891 C C . ALA A 1 111 ? 3.813 -1.249 -0.492 1.00 91.69 111 ALA A C 1
ATOM 893 O O . ALA A 1 111 ? 3.089 -0.478 0.137 1.00 91.69 111 ALA A O 1
ATOM 894 N N . ALA A 1 112 ? 4.171 -2.446 -0.016 1.00 92.19 112 ALA A N 1
ATOM 895 C CA . ALA A 1 112 ? 3.755 -2.935 1.297 1.00 92.19 112 ALA A CA 1
ATOM 896 C C . ALA A 1 112 ? 4.329 -2.082 2.444 1.00 92.19 112 ALA A C 1
ATOM 898 O O . ALA A 1 112 ? 3.584 -1.695 3.341 1.00 92.19 112 ALA A O 1
ATOM 899 N N . MET A 1 113 ? 5.613 -1.707 2.376 1.00 91.94 113 MET A N 1
ATOM 900 C CA . MET A 1 113 ? 6.234 -0.819 3.370 1.00 91.94 113 MET A CA 1
ATOM 901 C C . MET A 1 113 ? 5.602 0.574 3.397 1.00 91.94 113 MET A C 1
ATOM 903 O O . MET A 1 113 ? 5.422 1.135 4.469 1.00 91.94 113 MET A O 1
ATOM 907 N N . ILE A 1 114 ? 5.228 1.136 2.239 1.00 92.69 114 ILE A N 1
ATOM 908 C CA . ILE A 1 114 ? 4.486 2.402 2.200 1.00 92.69 114 ILE A CA 1
ATOM 909 C C . ILE A 1 114 ? 3.188 2.248 2.996 1.00 92.69 114 ILE A C 1
ATOM 911 O O . ILE A 1 114 ? 2.915 3.076 3.858 1.00 92.69 114 ILE A O 1
ATOM 915 N N . LEU A 1 115 ? 2.400 1.197 2.739 1.00 93.44 115 LEU A N 1
ATOM 916 C CA . LEU A 1 115 ? 1.140 0.960 3.453 1.00 93.44 115 LEU A CA 1
ATOM 917 C C . LEU A 1 115 ? 1.355 0.805 4.964 1.00 93.44 115 LEU A C 1
ATOM 919 O O . LEU A 1 115 ? 0.622 1.411 5.740 1.00 93.44 115 LEU A O 1
ATOM 923 N N . GLU A 1 116 ? 2.381 0.066 5.379 1.00 91.75 116 GLU A N 1
ATOM 924 C CA . GLU A 1 116 ? 2.770 -0.072 6.786 1.00 91.75 116 GLU A CA 1
ATOM 925 C C . GLU A 1 116 ? 3.122 1.286 7.419 1.00 91.75 116 GLU A C 1
ATOM 927 O O . GLU A 1 116 ? 2.545 1.662 8.445 1.00 91.75 116 GLU A O 1
ATOM 932 N N . SER A 1 117 ? 3.977 2.080 6.764 1.00 91.44 117 SER A N 1
ATOM 933 C CA . SER A 1 117 ? 4.332 3.431 7.212 1.00 91.44 117 SER A CA 1
ATOM 934 C C . SER A 1 117 ? 3.093 4.334 7.300 1.00 91.44 117 SER A C 1
ATOM 936 O O . SER A 1 117 ? 2.956 5.104 8.249 1.00 91.44 117 SER A O 1
ATOM 938 N N . LEU A 1 118 ? 2.137 4.230 6.370 1.00 91.31 118 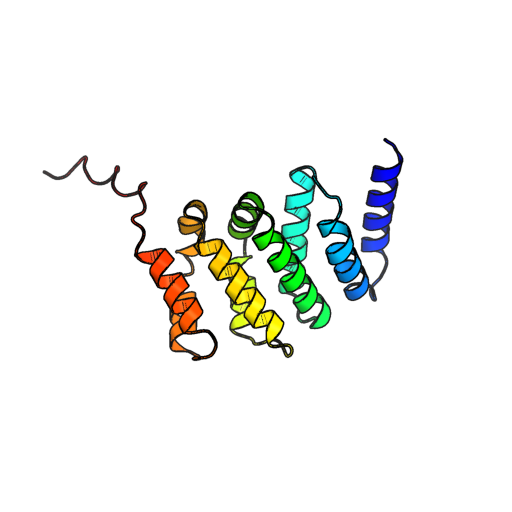LEU A N 1
ATOM 939 C CA . LEU A 1 118 ? 0.888 5.001 6.421 1.00 91.31 118 LEU A CA 1
ATOM 940 C C . LEU A 1 118 ? -0.009 4.618 7.606 1.00 91.31 118 LEU A C 1
ATOM 942 O O . LEU A 1 118 ? -0.641 5.506 8.178 1.00 91.31 118 LEU A O 1
ATOM 946 N N . VAL A 1 119 ? -0.071 3.331 7.954 1.00 90.44 119 VAL A N 1
ATOM 947 C CA . VAL A 1 119 ? -0.880 2.783 9.060 1.00 90.44 119 VAL A CA 1
ATOM 948 C C . VAL A 1 119 ? -0.318 3.165 10.423 1.00 90.44 119 VAL A C 1
ATOM 950 O O . VAL A 1 119 ? -1.085 3.365 11.366 1.00 90.44 119 VAL A O 1
ATOM 953 N N . SER A 1 120 ? 1.005 3.315 10.526 1.00 87.56 120 SER A N 1
ATOM 954 C CA . SER A 1 120 ? 1.652 3.742 11.771 1.00 87.56 120 SER A CA 1
ATOM 955 C C . SER A 1 120 ? 1.156 5.110 12.270 1.00 87.56 120 SER A C 1
ATOM 957 O O . SER A 1 120 ? 1.187 5.374 13.476 1.00 87.56 120 SER A O 1
ATOM 959 N N . GLU A 1 121 ? 0.623 5.938 11.361 1.00 88.56 121 GLU A N 1
ATOM 960 C CA . GLU A 1 121 ? 0.065 7.258 11.641 1.00 88.56 121 GLU A CA 1
ATOM 961 C C . GLU A 1 121 ? -1.414 7.194 12.067 1.00 88.56 121 GLU A C 1
ATOM 963 O O . GLU A 1 121 ? -2.295 6.929 11.239 1.00 88.56 121 GLU A O 1
ATOM 968 N N . PRO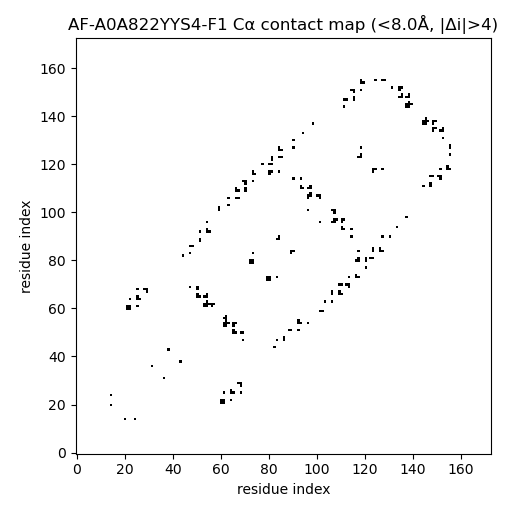 A 1 122 ? -1.758 7.544 13.324 1.00 84.62 122 PRO A N 1
ATOM 969 C CA . PRO A 1 122 ? -3.133 7.448 13.824 1.00 84.62 122 PRO A CA 1
ATOM 970 C C . PRO A 1 122 ? -4.145 8.293 13.040 1.00 84.62 122 PRO A C 1
ATOM 972 O O . PRO A 1 122 ? -5.325 7.952 12.967 1.00 84.62 122 PRO A O 1
ATOM 975 N N . GLN A 1 123 ? -3.696 9.402 12.445 1.00 86.25 123 GLN A N 1
ATOM 976 C CA . GLN A 1 123 ? -4.544 10.309 11.669 1.00 86.25 123 GLN A CA 1
ATOM 977 C C . GLN A 1 123 ? -5.028 9.686 10.350 1.00 86.25 123 GLN A C 1
ATOM 979 O O . GLN A 1 123 ? -6.119 10.017 9.892 1.00 86.25 123 GLN A O 1
ATOM 984 N N . ASN A 1 124 ? -4.275 8.742 9.776 1.00 88.75 124 ASN A N 1
ATOM 985 C CA . ASN A 1 124 ? -4.635 8.067 8.526 1.00 88.75 124 ASN A CA 1
ATOM 986 C C . ASN A 1 124 ? -5.649 6.938 8.723 1.00 88.75 124 ASN A C 1
ATOM 988 O O . ASN A 1 124 ? -6.217 6.436 7.751 1.00 88.75 124 ASN A O 1
ATOM 992 N N . ARG A 1 125 ? -5.904 6.541 9.974 1.00 85.00 125 ARG A N 1
ATOM 993 C CA . ARG A 1 125 ? -6.724 5.375 10.313 1.00 85.00 125 ARG A CA 1
ATOM 994 C C . ARG A 1 125 ? -8.101 5.407 9.654 1.00 85.00 125 ARG A C 1
ATOM 996 O O . ARG A 1 125 ? -8.520 4.406 9.089 1.00 85.00 125 ARG A O 1
ATOM 1003 N N . ALA A 1 126 ? -8.784 6.552 9.671 1.00 85.38 126 ALA A N 1
ATOM 1004 C CA . ALA A 1 126 ? -10.109 6.681 9.060 1.00 85.38 126 ALA A CA 1
ATOM 1005 C C . ALA A 1 126 ? -10.095 6.403 7.544 1.00 85.38 126 ALA A C 1
ATOM 1007 O O . ALA A 1 126 ? -11.039 5.818 7.021 1.00 85.38 126 ALA A O 1
ATOM 1008 N N . HIS A 1 127 ? -9.017 6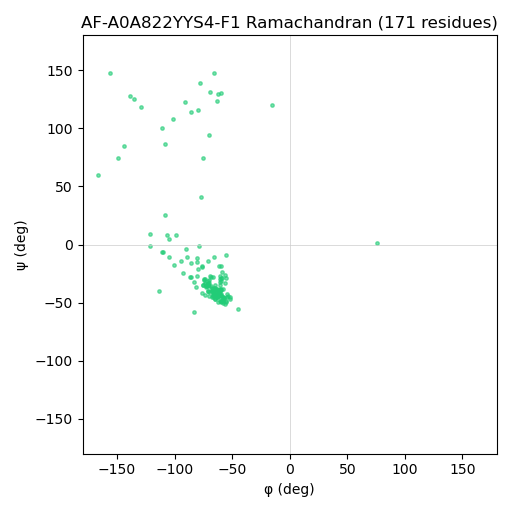.780 6.851 1.00 86.00 127 HIS A N 1
ATOM 1009 C CA . HIS A 1 127 ? -8.851 6.527 5.419 1.00 86.00 127 HIS A CA 1
ATOM 1010 C C . HIS A 1 127 ? -8.503 5.064 5.125 1.00 86.00 127 HIS A C 1
ATOM 1012 O O . HIS A 1 127 ? -8.939 4.519 4.114 1.00 86.00 127 HIS A O 1
ATOM 1018 N N . LEU A 1 128 ? -7.736 4.427 6.013 1.00 89.25 128 LEU A N 1
ATOM 1019 C CA . LEU A 1 128 ? -7.218 3.071 5.827 1.00 89.25 128 LEU A CA 1
ATOM 1020 C C . LEU A 1 128 ? -8.199 1.976 6.265 1.00 89.25 128 LEU A C 1
ATOM 1022 O O . LEU A 1 128 ? -8.196 0.905 5.667 1.00 89.25 128 LEU A O 1
ATOM 1026 N N . LEU A 1 129 ? -9.083 2.248 7.233 1.00 87.38 129 LEU A N 1
ATOM 1027 C CA . LEU A 1 129 ? -10.120 1.300 7.672 1.00 87.38 129 LEU A CA 1
ATOM 1028 C C . LEU A 1 129 ? -11.068 0.885 6.538 1.00 87.38 129 LEU A C 1
ATOM 1030 O O . LEU A 1 129 ? -11.545 -0.243 6.518 1.00 87.38 129 LEU A O 1
ATOM 1034 N N . ALA A 1 130 ? -11.289 1.749 5.543 1.00 88.88 130 ALA A N 1
ATOM 1035 C CA . ALA A 1 130 ? -12.079 1.401 4.360 1.00 88.88 130 ALA A CA 1
ATOM 1036 C C . ALA A 1 130 ? -11.478 0.237 3.540 1.00 88.88 130 ALA A C 1
ATOM 1038 O O . ALA A 1 130 ? -12.185 -0.381 2.747 1.00 88.88 130 ALA A O 1
ATOM 1039 N N . TYR A 1 131 ? -10.189 -0.066 3.729 1.00 90.19 131 TYR A N 1
ATOM 1040 C CA . TYR A 1 131 ? -9.449 -1.109 3.018 1.00 90.19 131 TYR A CA 1
ATOM 1041 C C . TYR A 1 131 ? -9.152 -2.341 3.887 1.00 90.19 131 TYR A C 1
ATOM 1043 O O . TYR A 1 131 ? -8.440 -3.234 3.435 1.00 90.19 131 TYR A O 1
ATOM 1051 N N . GLU A 1 132 ? -9.713 -2.431 5.098 1.00 90.75 132 GLU A N 1
ATOM 1052 C CA . GLU A 1 132 ? -9.500 -3.551 6.028 1.00 90.75 132 GLU A CA 1
ATOM 1053 C C . GLU A 1 132 ? -9.754 -4.915 5.369 1.00 90.75 132 GLU A C 1
ATOM 1055 O O . GLU A 1 132 ? -8.903 -5.801 5.426 1.00 90.75 132 GLU A O 1
ATOM 1060 N N . ASN A 1 133 ? -10.867 -5.052 4.643 1.00 90.69 133 ASN A N 1
ATOM 1061 C CA . ASN A 1 133 ? -11.192 -6.282 3.915 1.00 90.69 133 ASN A CA 1
ATOM 1062 C C . ASN A 1 133 ? -10.134 -6.635 2.860 1.00 90.69 133 ASN A C 1
ATOM 1064 O O . ASN A 1 133 ? -9.783 -7.801 2.705 1.00 90.69 133 ASN A O 1
ATOM 1068 N N . ALA A 1 134 ? -9.590 -5.638 2.154 1.00 91.25 134 ALA A N 1
ATOM 1069 C CA . ALA A 1 134 ? -8.551 -5.864 1.152 1.00 91.25 134 ALA A CA 1
ATOM 1070 C C . ALA A 1 134 ? -7.211 -6.260 1.794 1.00 91.25 134 ALA A C 1
ATOM 1072 O O . ALA A 1 134 ? -6.479 -7.069 1.227 1.00 91.25 134 ALA A O 1
ATOM 1073 N N . PHE A 1 135 ? -6.894 -5.719 2.974 1.00 92.00 135 PHE A N 1
ATOM 1074 C CA . PHE A 1 135 ? -5.724 -6.118 3.756 1.00 92.00 135 PHE A CA 1
ATOM 1075 C C . PHE A 1 135 ? -5.856 -7.554 4.275 1.00 92.00 135 PHE A C 1
ATOM 1077 O O . PHE A 1 135 ? -4.909 -8.329 4.156 1.00 92.00 135 PHE A O 1
ATOM 1084 N N . ALA A 1 136 ? -7.035 -7.928 4.783 1.00 91.31 136 ALA A N 1
ATOM 1085 C CA . ALA A 1 136 ? -7.330 -9.291 5.220 1.00 91.31 136 ALA A CA 1
ATOM 1086 C C . ALA A 1 136 ? -7.251 -10.285 4.057 1.00 91.31 136 ALA A C 1
ATOM 1088 O O . ALA A 1 136 ? -6.629 -11.335 4.181 1.00 91.31 136 ALA A O 1
ATOM 1089 N N . GLU A 1 137 ? -7.804 -9.934 2.896 1.00 91.06 137 GLU A N 1
ATOM 1090 C CA . GLU A 1 137 ? -7.699 -10.762 1.696 1.00 91.06 137 GLU A CA 1
ATOM 1091 C C . GLU A 1 137 ? -6.234 -11.035 1.332 1.00 91.06 137 GLU A C 1
ATOM 1093 O O . GLU A 1 137 ? -5.879 -12.186 1.104 1.00 91.06 137 GLU A O 1
ATOM 1098 N N . ILE A 1 138 ? -5.358 -10.020 1.338 1.00 89.44 138 ILE A N 1
ATOM 1099 C CA . ILE A 1 138 ? -3.926 -10.213 1.043 1.00 89.44 138 ILE A CA 1
ATOM 1100 C C . ILE A 1 138 ? -3.250 -11.081 2.109 1.00 89.44 138 ILE A C 1
ATOM 1102 O O . ILE A 1 138 ? -2.492 -11.980 1.750 1.00 89.44 138 ILE A O 1
ATOM 1106 N N . LEU A 1 139 ? -3.558 -10.854 3.392 1.00 88.62 139 LEU A N 1
ATOM 1107 C CA . LEU A 1 139 ? -3.057 -11.664 4.505 1.00 88.62 139 LEU A CA 1
ATOM 1108 C C . LEU A 1 139 ? -3.362 -13.159 4.308 1.00 88.62 139 LEU A C 1
ATOM 1110 O O . LEU A 1 139 ? -2.493 -13.993 4.553 1.00 88.62 139 LEU A O 1
ATOM 1114 N N . PHE A 1 140 ? -4.576 -13.489 3.857 1.00 86.81 140 PHE A N 1
ATOM 1115 C CA . PHE A 1 140 ? -5.021 -14.871 3.656 1.00 86.81 140 PHE A CA 1
ATOM 1116 C C . PHE A 1 140 ? -4.726 -15.437 2.257 1.00 86.81 140 PHE A C 1
ATOM 1118 O O . PHE A 1 140 ? -4.883 -16.639 2.058 1.00 86.81 140 PHE A O 1
ATOM 1125 N N . SER A 1 141 ? -4.309 -14.609 1.291 1.00 81.94 141 SER A N 1
ATOM 1126 C CA . SER A 1 141 ? -4.064 -15.046 -0.093 1.00 81.94 141 SER A CA 1
ATOM 1127 C C . SER A 1 141 ? -2.683 -15.668 -0.286 1.00 81.94 141 SER A C 1
ATOM 1129 O O . SER A 1 141 ? -2.570 -16.798 -0.753 1.00 81.94 141 SER A O 1
ATOM 1131 N N . ASP A 1 142 ? -1.621 -14.921 0.023 1.00 68.12 142 ASP A N 1
ATOM 1132 C CA . ASP A 1 142 ? -0.241 -15.311 -0.280 1.00 68.12 142 ASP A CA 1
ATOM 1133 C C . ASP A 1 142 ? 0.672 -14.966 0.904 1.00 68.12 142 ASP A C 1
ATOM 1135 O O . ASP A 1 142 ? 0.703 -13.832 1.389 1.00 68.12 142 ASP A O 1
ATOM 1139 N N . GLY A 1 143 ? 1.441 -15.952 1.372 1.00 74.38 143 GLY A N 1
ATOM 1140 C CA . GLY A 1 143 ? 2.291 -15.837 2.558 1.00 74.38 143 GLY A CA 1
ATOM 1141 C C . GLY A 1 143 ? 3.449 -14.844 2.423 1.00 74.38 143 GLY A C 1
ATOM 1142 O O . GLY A 1 143 ? 4.078 -14.513 3.422 1.00 74.38 143 GLY A O 1
ATOM 1143 N N . ARG A 1 144 ? 3.743 -14.336 1.218 1.00 82.75 144 ARG A N 1
ATOM 1144 C CA . ARG A 1 144 ? 4.869 -13.410 0.986 1.00 82.75 144 ARG A CA 1
ATOM 1145 C C . ARG A 1 144 ? 4.779 -12.100 1.771 1.00 82.75 144 ARG A C 1
ATOM 1147 O O . ARG A 1 144 ? 5.817 -11.552 2.132 1.00 82.75 144 ARG A O 1
ATOM 1154 N N . TYR A 1 145 ? 3.568 -11.602 2.021 1.00 84.56 145 TYR A N 1
ATOM 1155 C CA . TYR A 1 145 ? 3.341 -10.349 2.754 1.00 84.56 145 TYR A CA 1
ATOM 1156 C C . TYR A 1 145 ? 2.493 -10.541 4.016 1.00 84.56 145 TYR A C 1
ATOM 1158 O O . TYR A 1 145 ? 2.086 -9.557 4.633 1.00 84.56 145 TYR A O 1
ATOM 1166 N N . SER A 1 146 ? 2.224 -11.786 4.416 1.00 86.69 146 SER A N 1
ATOM 1167 C CA . SER A 1 146 ? 1.311 -12.097 5.519 1.00 86.69 146 SER A CA 1
ATOM 1168 C C . SER A 1 146 ? 1.735 -11.441 6.836 1.00 86.69 146 SER A C 1
ATOM 1170 O O . SER A 1 146 ? 0.911 -10.803 7.478 1.00 86.69 146 SER A O 1
ATOM 1172 N N . ASP A 1 147 ? 3.018 -11.491 7.203 1.00 89.94 147 ASP A N 1
ATOM 1173 C CA . ASP A 1 147 ? 3.532 -10.833 8.415 1.00 89.94 147 ASP A CA 1
ATOM 1174 C C . ASP A 1 147 ? 3.272 -9.314 8.408 1.00 89.94 147 ASP A C 1
ATOM 1176 O O . ASP A 1 147 ? 2.721 -8.758 9.361 1.00 89.94 147 ASP A O 1
ATOM 1180 N N . THR A 1 148 ? 3.584 -8.644 7.293 1.00 90.88 148 THR A N 1
ATOM 1181 C CA . THR A 1 148 ? 3.361 -7.201 7.135 1.00 90.88 148 THR A CA 1
ATOM 1182 C C . THR A 1 148 ? 1.875 -6.854 7.225 1.00 90.88 148 THR A C 1
ATOM 1184 O O . THR A 1 148 ? 1.502 -5.922 7.936 1.00 90.88 148 THR A O 1
ATOM 1187 N N . PHE A 1 149 ? 1.003 -7.607 6.548 1.00 91.62 149 PHE A N 1
ATOM 1188 C CA . PHE A 1 149 ? -0.437 -7.334 6.563 1.00 91.62 149 PHE A CA 1
ATOM 1189 C C . PHE A 1 149 ? -1.109 -7.713 7.888 1.00 91.62 149 PHE A C 1
ATOM 1191 O O . PHE A 1 149 ? -2.044 -7.028 8.301 1.00 91.62 149 PHE A O 1
ATOM 1198 N N . ALA A 1 150 ? -0.600 -8.716 8.607 1.00 91.38 150 ALA A N 1
ATOM 1199 C CA . ALA A 1 150 ? -1.024 -9.014 9.971 1.00 91.38 150 ALA A CA 1
ATOM 1200 C C . ALA A 1 150 ? -0.695 -7.847 10.911 1.00 91.38 150 ALA A C 1
ATOM 1202 O O . ALA A 1 150 ? -1.554 -7.423 11.683 1.00 91.38 150 ALA A O 1
ATOM 1203 N N . ARG A 1 151 ? 0.511 -7.270 10.799 1.00 91.12 151 ARG A N 1
ATOM 1204 C CA . ARG A 1 151 ? 0.905 -6.085 11.575 1.00 91.12 151 ARG A CA 1
ATOM 1205 C C . ARG A 1 151 ? 0.061 -4.863 11.224 1.00 91.12 151 ARG A C 1
ATOM 1207 O O . ARG A 1 151 ? -0.405 -4.174 12.126 1.00 91.12 151 ARG A O 1
ATOM 1214 N N . ILE A 1 152 ? -0.189 -4.626 9.934 1.00 91.94 152 ILE A N 1
ATOM 1215 C CA . ILE A 1 152 ? -1.073 -3.548 9.465 1.00 91.94 152 ILE A CA 1
ATOM 1216 C C . ILE A 1 152 ? -2.466 -3.681 10.087 1.00 91.94 152 ILE A C 1
ATOM 1218 O O . ILE A 1 152 ? -2.978 -2.720 10.660 1.00 91.94 152 ILE A O 1
ATOM 1222 N N . LEU A 1 153 ? -3.076 -4.865 10.008 1.00 90.62 153 LEU A N 1
ATOM 1223 C CA . LEU A 1 153 ? -4.400 -5.109 10.577 1.00 90.62 153 LEU A CA 1
ATOM 1224 C C . LEU A 1 153 ? -4.396 -4.977 12.099 1.00 90.62 153 LEU A C 1
ATOM 1226 O O . LEU A 1 153 ? -5.302 -4.362 12.659 1.00 90.62 153 LEU A O 1
ATOM 1230 N N . TYR A 1 154 ? -3.367 -5.489 12.773 1.00 89.38 154 TYR A N 1
ATOM 1231 C CA . TYR A 1 154 ? -3.210 -5.330 14.214 1.00 89.38 154 TYR A CA 1
ATOM 1232 C C . TYR A 1 154 ? -3.145 -3.852 14.614 1.00 89.38 154 TYR A C 1
ATOM 1234 O O . TYR A 1 154 ? -3.892 -3.424 15.489 1.00 89.38 154 TYR A O 1
ATOM 1242 N N . GLU A 1 155 ? -2.332 -3.028 13.957 1.00 88.88 155 GLU A N 1
ATOM 1243 C CA . GLU A 1 155 ? -2.241 -1.589 14.246 1.00 88.88 155 GLU A CA 1
ATOM 1244 C C . GLU A 1 155 ? -3.559 -0.848 13.944 1.00 88.88 155 GLU A C 1
ATOM 1246 O O . GLU A 1 155 ? -4.015 0.005 14.719 1.00 88.88 155 GLU A O 1
ATOM 1251 N N . LEU A 1 156 ? -4.239 -1.228 12.857 1.00 85.50 156 LEU A N 1
ATOM 1252 C CA . LEU A 1 156 ? -5.544 -0.686 12.473 1.00 85.50 156 LEU A CA 1
ATOM 1253 C C . LEU A 1 156 ? -6.699 -1.123 13.366 1.00 85.50 156 LEU A C 1
ATOM 1255 O O . LEU A 1 156 ? -7.744 -0.489 13.290 1.00 85.50 156 LEU A O 1
ATOM 1259 N N . THR A 1 157 ? -6.549 -2.141 14.211 1.00 82.56 157 THR A N 1
ATOM 1260 C CA . THR A 1 157 ? -7.636 -2.651 15.068 1.00 82.56 157 THR A CA 1
ATOM 1261 C C . THR A 1 157 ? -7.358 -2.415 16.549 1.00 82.56 157 THR A C 1
ATOM 1263 O O . THR A 1 157 ? -8.244 -1.946 17.259 1.00 82.56 157 THR A O 1
ATOM 1266 N N . SER A 1 158 ? -6.115 -2.600 16.997 1.00 76.88 158 SER A N 1
ATOM 1267 C CA . SER A 1 158 ? -5.711 -2.538 18.410 1.00 76.88 158 SER A CA 1
ATOM 1268 C C . SER A 1 158 ? -5.738 -1.138 19.027 1.00 76.88 158 SER A C 1
ATOM 1270 O O . SER A 1 158 ? -6.030 -1.001 20.213 1.00 76.88 158 SER A O 1
ATOM 1272 N N . ARG A 1 159 ? -5.455 -0.076 18.258 1.00 65.75 159 ARG A N 1
ATOM 1273 C CA . ARG A 1 159 ? -5.448 1.292 18.806 1.00 65.75 159 ARG A CA 1
ATOM 1274 C C . ARG A 1 159 ? -6.878 1.839 18.919 1.00 65.75 159 ARG A C 1
ATOM 1276 O O . ARG A 1 159 ? -7.512 2.043 17.884 1.00 65.75 159 ARG A O 1
ATOM 1283 N N . PRO A 1 160 ? -7.415 2.131 20.117 1.00 54.28 160 PRO A N 1
ATOM 1284 C CA . PRO A 1 160 ? -8.744 2.719 20.233 1.00 54.28 160 PRO A CA 1
ATOM 1285 C C . PRO A 1 160 ? -8.791 4.065 19.500 1.00 54.28 160 PRO A C 1
ATOM 1287 O O . PRO A 1 160 ? -7.930 4.930 19.668 1.00 54.28 160 PRO A O 1
ATOM 1290 N N . ASN A 1 161 ? -9.805 4.249 18.651 1.00 52.12 161 ASN A N 1
ATOM 1291 C CA . ASN A 1 161 ? -10.056 5.536 18.017 1.00 52.12 161 ASN A CA 1
ATOM 1292 C C . ASN A 1 161 ? -10.562 6.501 19.099 1.00 52.12 161 ASN A C 1
ATOM 1294 O O . ASN A 1 161 ? -11.761 6.539 19.383 1.00 52.12 161 ASN A O 1
ATOM 1298 N N . ASN A 1 162 ? -9.659 7.283 19.698 1.00 49.00 162 ASN A N 1
ATOM 1299 C CA . ASN A 1 162 ? -9.973 8.240 20.769 1.00 49.00 162 ASN A CA 1
ATOM 1300 C C . ASN A 1 162 ? -11.064 9.267 20.401 1.00 49.00 162 ASN A C 1
ATOM 1302 O O . ASN A 1 162 ? -11.540 9.985 21.273 1.00 49.00 162 ASN A O 1
ATOM 1306 N N . LYS A 1 163 ? -11.505 9.336 19.135 1.00 48.47 163 LYS A N 1
ATOM 1307 C CA . LYS A 1 163 ? -12.606 10.206 18.698 1.00 48.47 163 LYS A CA 1
ATOM 1308 C C . LYS A 1 163 ? -13.991 9.549 18.669 1.00 48.47 163 LYS A C 1
ATOM 1310 O O . LYS A 1 163 ? -14.974 10.273 18.595 1.00 48.47 163 LYS A O 1
ATOM 1315 N N . VAL A 1 164 ? -14.108 8.219 18.744 1.00 46.47 164 VAL A N 1
ATOM 1316 C CA . VAL A 1 164 ? -15.419 7.528 18.662 1.00 46.47 164 VAL A CA 1
ATOM 1317 C C . VAL A 1 164 ? -15.958 7.123 20.040 1.00 46.47 164 VAL A C 1
ATOM 1319 O O . VAL A 1 164 ? -17.163 6.937 20.197 1.00 46.47 164 VAL A O 1
ATOM 1322 N N . ALA A 1 165 ? -15.111 7.090 21.071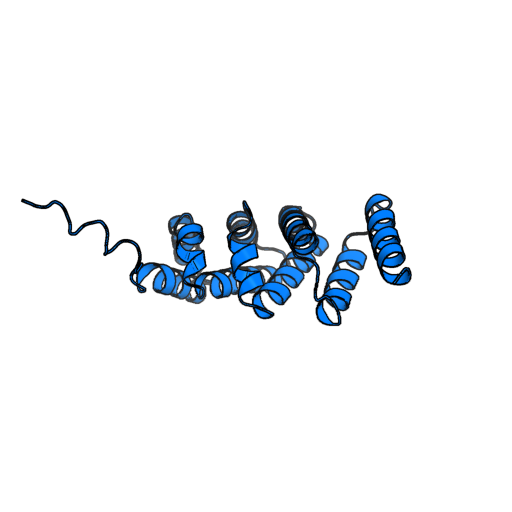 1.00 40.38 165 ALA A N 1
ATOM 1323 C CA . ALA A 1 165 ? -15.540 6.797 22.439 1.00 40.38 165 ALA A CA 1
ATOM 1324 C C . ALA A 1 165 ? -16.248 7.973 23.148 1.00 40.38 165 ALA A C 1
ATOM 1326 O O . ALA A 1 165 ? -16.977 7.740 24.104 1.00 40.38 165 ALA A O 1
ATOM 1327 N N . MET A 1 166 ? -16.110 9.221 22.676 1.00 43.19 166 MET A N 1
ATOM 1328 C CA . MET A 1 166 ? -16.746 10.383 23.329 1.00 43.19 166 MET A CA 1
ATOM 1329 C C . MET A 1 166 ? -18.156 10.733 22.819 1.00 43.19 166 MET A C 1
ATOM 1331 O O . MET A 1 166 ? -18.785 11.627 23.370 1.00 43.19 166 MET A O 1
ATOM 1335 N N . ALA A 1 167 ? -18.684 10.047 21.797 1.00 46.09 167 ALA A N 1
ATOM 1336 C CA . ALA A 1 167 ? -19.999 10.377 21.222 1.00 46.09 167 ALA A CA 1
ATOM 1337 C C . ALA A 1 167 ? -21.104 9.340 21.505 1.00 46.09 167 ALA A C 1
ATOM 1339 O O . ALA A 1 167 ? -22.264 9.588 21.190 1.00 46.09 167 ALA A O 1
ATOM 1340 N N . ARG A 1 168 ? -20.780 8.187 22.108 1.00 46.75 168 ARG A N 1
ATOM 1341 C CA . ARG A 1 168 ? -21.763 7.129 22.426 1.00 46.75 168 ARG A CA 1
ATOM 1342 C C . ARG A 1 168 ? -22.157 7.033 23.904 1.00 46.75 168 ARG A C 1
ATOM 1344 O O . ARG A 1 168 ? -22.929 6.153 24.254 1.00 46.75 168 ARG A O 1
ATOM 1351 N N . GLY A 1 169 ? -21.683 7.949 24.750 1.00 47.31 169 GLY A N 1
ATOM 1352 C CA . GLY A 1 169 ? -21.989 7.969 26.188 1.00 47.31 169 GLY A CA 1
ATOM 1353 C C . GLY A 1 169 ? -23.092 8.938 26.629 1.00 47.31 169 GLY A C 1
ATOM 1354 O O . GLY A 1 169 ? -23.241 9.134 27.826 1.00 47.31 169 GLY A O 1
ATOM 1355 N N . ALA A 1 170 ? -23.822 9.585 25.711 1.00 55.31 170 ALA A N 1
ATOM 1356 C CA . ALA A 1 170 ? -24.749 10.667 26.078 1.00 55.31 170 ALA A CA 1
ATOM 1357 C C . ALA A 1 170 ? -26.247 10.308 26.048 1.00 55.31 170 ALA A C 1
ATOM 1359 O O . ALA A 1 170 ? -27.037 11.099 26.547 1.00 55.31 170 ALA A O 1
ATOM 1360 N N . TRP A 1 171 ? -26.661 9.157 25.497 1.00 52.25 171 TRP A N 1
ATOM 1361 C CA . TRP A 1 171 ? -28.085 8.778 25.434 1.00 52.25 171 TRP A CA 1
ATOM 1362 C C . TRP A 1 171 ? -28.288 7.257 25.484 1.00 52.25 171 TRP A C 1
ATOM 1364 O O . TRP A 1 171 ? -28.584 6.623 24.473 1.00 52.25 171 TRP A O 1
ATOM 1374 N N . GLY A 1 172 ? -28.122 6.673 26.669 1.00 46.88 172 GLY A N 1
ATOM 1375 C CA . GLY A 1 172 ? -28.615 5.338 27.007 1.00 46.88 172 GLY A CA 1
ATOM 1376 C C . GLY A 1 172 ? -29.386 5.440 28.319 1.00 46.88 172 GLY A C 1
ATOM 1377 O O . GLY A 1 172 ? -28.813 5.909 29.297 1.00 46.88 172 GLY A O 1
ATOM 1378 N N . MET A 1 173 ? -30.675 5.104 28.249 1.00 40.09 173 MET A N 1
ATOM 1379 C CA . MET A 1 173 ? -31.703 5.153 29.300 1.00 40.09 173 MET A CA 1
ATOM 1380 C C . MET A 1 173 ? -31.281 4.564 30.645 1.00 40.09 173 MET A C 1
ATOM 1382 O O . MET A 1 173 ? -30.556 3.545 30.635 1.00 40.09 173 MET A O 1
#

Solvent-accessible surface area (backbone atoms only — not comparable to full-atom values): 10019 Å² total; per-residue (Å²): 131,69,66,63,58,51,52,51,47,51,52,55,56,54,68,72,72,55,96,87,45,57,61,61,50,40,51,47,48,53,61,52,54,77,75,72,64,94,61,59,73,74,58,51,56,53,50,53,53,52,36,48,56,35,45,65,43,98,41,69,67,39,21,42,40,28,44,51,44,50,35,54,43,46,70,72,36,70,72,44,28,53,51,49,60,68,38,88,58,38,66,60,44,39,50,46,39,54,77,55,69,50,96,51,64,65,46,32,52,41,37,53,50,40,52,44,60,35,56,74,38,77,85,35,43,78,65,50,58,80,43,46,69,62,42,52,50,47,35,74,68,45,77,91,49,20,68,61,34,49,51,42,51,46,56,73,62,72,59,78,63,82,77,63,70,76,73,74,79,82,85,78,136

Nearest PDB structures (foldseek):
  8a1i-assembly2_I  TM=7.556E-01  e=2.581E-01  Mus musculus
  8brh-assembly1_A  TM=7.834E-01  e=4.158E-01  Kluyveromyces lactis
  3opb-assembly1_A  TM=7.384E-01  e=3.436E-01  Saccharomyces cerevisiae
  8brg-assembly1_A  TM=6.752E-01  e=2.707E-01  Kluyveromyces lactis
  5aff-assembly1_A  TM=6.375E-01  e=4.798E-01  Thermochaetoides thermophila